Protein AF-A0A2T7LSP7-F1 (afdb_monomer_lite)

pLDDT: mean 74.31, std 14.41, range [40.22, 89.62]

Radius of gyration: 12.76 Å; chains: 1; bounding box: 24×30×32 Å

Secondary structure (DSSP, 8-state):
-----PPB-S--EE-TT--TTT-S-EEEEBTTS-EEEE-SS-TTSPPEEE-HHHHS-----

Foldseek 3Di:
DDPPPWDFPDDWDDDPPDPPPQDDWTWTATPQRWIWIDIPVCPVDDIDIGHNVRVPPPPDD

Structure (mmCIF, N/CA/C/O backbone):
data_AF-A0A2T7LSP7-F1
#
_entry.id   AF-A0A2T7LSP7-F1
#
loop_
_atom_site.group_PDB
_atom_site.id
_atom_site.type_symbol
_atom_site.label_atom_id
_atom_site.label_alt_id
_atom_site.label_comp_id
_atom_site.label_asym_id
_atom_site.label_entity_id
_atom_site.label_seq_id
_atom_site.pdbx_PDB_ins_code
_atom_site.Cartn_x
_atom_site.Cartn_y
_atom_site.Cartn_z
_atom_site.occupancy
_atom_site.B_iso_or_equiv
_atom_site.auth_seq_id
_atom_site.auth_comp_id
_atom_site.auth_asym_id
_atom_site.auth_atom_id
_atom_site.pdbx_PDB_model_num
ATOM 1 N N . MET A 1 1 ? -8.147 -18.566 12.683 1.00 40.22 1 MET A N 1
ATOM 2 C CA . MET A 1 1 ? -8.347 -17.140 12.353 1.00 40.22 1 MET A CA 1
ATOM 3 C C . MET A 1 1 ? -8.266 -17.030 10.844 1.00 40.22 1 MET A C 1
ATOM 5 O O . MET A 1 1 ? -7.202 -17.293 10.303 1.00 40.22 1 MET A O 1
ATOM 9 N N . ALA A 1 2 ? -9.388 -16.816 10.156 1.00 45.91 2 ALA A N 1
ATOM 10 C CA . ALA A 1 2 ? -9.376 -16.714 8.702 1.00 45.91 2 ALA A CA 1
ATOM 11 C C . ALA A 1 2 ? -8.642 -15.423 8.330 1.00 45.91 2 ALA A C 1
ATOM 13 O O . ALA A 1 2 ? -9.136 -14.338 8.629 1.00 45.91 2 ALA A O 1
ATOM 14 N N . SER A 1 3 ? -7.461 -15.531 7.718 1.00 46.84 3 SER A N 1
ATOM 15 C CA . SER A 1 3 ? -6.861 -14.425 6.975 1.00 46.84 3 SER A CA 1
ATOM 16 C C . SER A 1 3 ? -7.782 -14.124 5.795 1.00 46.84 3 SER A C 1
ATOM 18 O O . SER A 1 3 ? -7.558 -14.596 4.684 1.00 46.84 3 SER A O 1
ATOM 20 N N . ALA A 1 4 ? -8.877 -13.406 6.052 1.00 59.28 4 ALA A N 1
ATOM 21 C CA . ALA A 1 4 ? -9.657 -12.780 5.004 1.00 59.28 4 ALA A CA 1
ATOM 22 C C . ALA A 1 4 ? -8.671 -11.912 4.232 1.00 59.28 4 ALA A C 1
ATOM 24 O O . ALA A 1 4 ? -8.049 -11.036 4.827 1.00 59.28 4 ALA A O 1
ATOM 25 N N . THR A 1 5 ? -8.444 -12.221 2.956 1.00 66.38 5 THR A N 1
ATOM 26 C CA . THR A 1 5 ? -7.513 -11.458 2.130 1.00 66.38 5 THR A CA 1
ATOM 27 C C . THR A 1 5 ? -8.018 -10.019 2.092 1.00 66.38 5 THR A C 1
ATOM 29 O O . THR A 1 5 ? -9.093 -9.780 1.535 1.00 66.38 5 THR A O 1
ATOM 32 N N . PRO A 1 6 ? -7.310 -9.065 2.714 1.00 74.69 6 PRO A N 1
ATOM 33 C CA . PRO A 1 6 ? -7.810 -7.709 2.780 1.00 74.69 6 PRO A CA 1
ATOM 34 C C . PRO A 1 6 ? -7.833 -7.131 1.359 1.00 74.69 6 PRO A C 1
ATOM 36 O O . PRO A 1 6 ? -6.866 -7.248 0.601 1.00 74.69 6 PRO A O 1
ATOM 39 N N . THR A 1 7 ? -8.980 -6.581 0.966 1.00 84.94 7 THR A N 1
ATOM 40 C CA . THR A 1 7 ? -9.210 -6.023 -0.370 1.00 84.94 7 THR A CA 1
ATOM 41 C C . THR A 1 7 ? -8.863 -4.541 -0.393 1.00 84.94 7 THR A C 1
ATOM 43 O O . THR A 1 7 ? -9.026 -3.835 0.603 1.00 84.94 7 THR A O 1
ATOM 46 N N . VAL A 1 8 ? -8.381 -4.069 -1.542 1.00 87.12 8 VAL A N 1
ATOM 47 C CA . VAL A 1 8 ? -8.095 -2.651 -1.778 1.00 87.12 8 VAL A CA 1
ATOM 48 C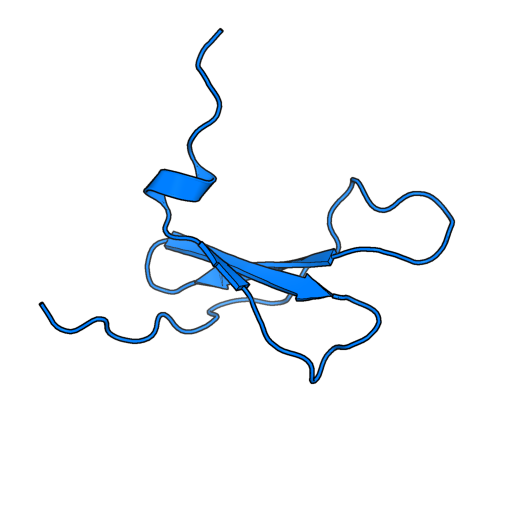 C . VAL A 1 8 ? -9.415 -1.882 -1.866 1.00 87.12 8 VAL A C 1
ATOM 50 O O . VAL A 1 8 ? -10.260 -2.221 -2.692 1.00 87.12 8 VAL A O 1
ATOM 53 N N . VAL A 1 9 ? -9.584 -0.855 -1.029 1.00 89.31 9 VAL A N 1
ATOM 54 C CA . VAL A 1 9 ? -10.829 -0.062 -0.919 1.00 89.31 9 VAL A CA 1
ATOM 55 C C . VAL A 1 9 ? -10.716 1.344 -1.506 1.00 89.31 9 VAL A C 1
ATOM 57 O O . VAL A 1 9 ? -11.658 2.126 -1.421 1.00 89.31 9 VAL A O 1
ATOM 60 N N . GLY A 1 10 ? -9.576 1.689 -2.105 1.00 86.69 10 GLY A N 1
ATOM 61 C CA . GLY A 1 10 ? -9.346 3.013 -2.676 1.00 86.69 10 GLY A CA 1
ATOM 62 C C . GLY A 1 10 ? -8.335 3.012 -3.821 1.00 86.69 10 GLY A C 1
ATOM 63 O O . GLY A 1 10 ? -7.725 1.980 -4.109 1.00 86.69 10 GLY A O 1
ATOM 64 N N . PRO A 1 11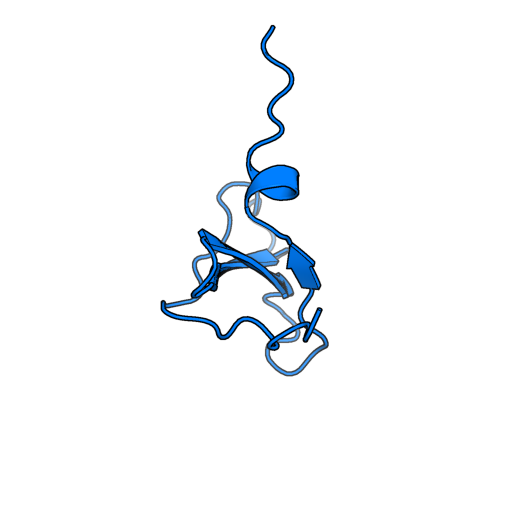 ? -8.158 4.163 -4.490 1.00 85.69 11 PRO A 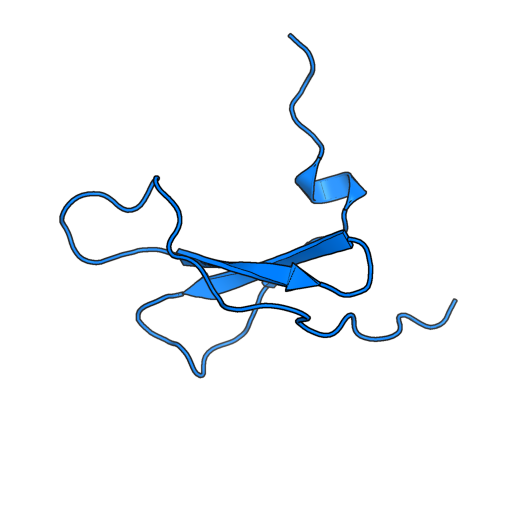N 1
ATOM 65 C CA . PRO A 1 11 ? -7.202 4.285 -5.580 1.00 85.69 11 PRO A CA 1
ATOM 66 C C . PRO A 1 11 ? -5.764 4.122 -5.077 1.00 85.69 11 PRO A C 1
ATOM 68 O O . PRO A 1 11 ? -5.432 4.481 -3.946 1.00 85.69 11 PRO A O 1
ATOM 71 N N . PHE A 1 12 ? -4.904 3.605 -5.952 1.00 85.19 12 PHE A N 1
ATOM 72 C CA . PHE A 1 12 ? -3.460 3.632 -5.753 1.00 85.19 12 PHE A CA 1
ATOM 73 C C . PHE A 1 12 ? -2.949 5.061 -5.945 1.00 85.19 12 PHE A C 1
ATOM 75 O O . PHE A 1 12 ? -3.246 5.703 -6.951 1.00 85.19 12 PHE A O 1
ATOM 82 N N . VAL A 1 13 ? -2.192 5.555 -4.967 1.00 84.44 13 VAL A N 1
ATOM 83 C CA . VAL A 1 13 ? -1.569 6.880 -4.998 1.00 84.44 13 VAL A CA 1
ATOM 84 C C . VAL A 1 13 ? -0.056 6.704 -5.007 1.00 84.44 13 VAL A C 1
ATOM 86 O O . VAL A 1 13 ? 0.492 5.937 -4.211 1.00 84.44 13 VAL A O 1
ATOM 89 N N . LYS A 1 14 ? 0.637 7.409 -5.906 1.00 80.69 14 LYS A N 1
ATOM 90 C CA . LYS A 1 14 ? 2.105 7.410 -5.950 1.00 80.69 14 LYS A CA 1
ATOM 91 C C . LYS A 1 14 ? 2.675 7.951 -4.636 1.00 80.69 14 LYS A C 1
ATOM 93 O O . LYS A 1 14 ? 2.265 9.015 -4.175 1.00 80.69 14 LYS A O 1
ATOM 98 N N . ALA A 1 15 ? 3.629 7.233 -4.047 1.00 71.62 15 ALA A N 1
ATOM 99 C CA . ALA A 1 15 ? 4.298 7.690 -2.834 1.00 71.62 15 ALA A CA 1
ATOM 100 C C . ALA A 1 15 ? 5.179 8.918 -3.124 1.00 71.62 15 ALA A C 1
ATOM 102 O O . ALA A 1 15 ? 5.870 8.967 -4.143 1.00 71.62 15 ALA A O 1
ATOM 103 N N . SER A 1 16 ? 5.210 9.878 -2.199 1.00 63.31 16 SER A N 1
ATOM 104 C CA . SER A 1 16 ? 5.995 11.120 -2.295 1.00 63.31 16 SER A CA 1
ATOM 105 C C . SER A 1 16 ? 7.516 10.913 -2.275 1.00 63.31 16 SER A C 1
ATOM 107 O O . SER A 1 16 ? 8.249 11.802 -2.690 1.00 63.31 16 SER A O 1
ATOM 109 N N . ALA A 1 17 ? 7.997 9.734 -1.863 1.00 65.19 17 ALA A N 1
ATOM 110 C CA . ALA A 1 17 ? 9.406 9.334 -1.964 1.00 65.19 17 ALA A CA 1
ATOM 111 C C . ALA A 1 17 ? 9.844 8.960 -3.398 1.00 65.19 17 ALA A C 1
ATOM 113 O O . ALA A 1 17 ? 11.000 8.603 -3.620 1.00 65.19 17 ALA A O 1
ATOM 114 N N . SER A 1 18 ? 8.932 9.027 -4.373 1.00 56.81 18 SER A N 1
ATOM 115 C CA . SER A 1 18 ? 9.246 8.822 -5.788 1.00 56.81 18 SER A CA 1
ATOM 116 C C . SER A 1 18 ? 9.995 10.051 -6.311 1.00 56.81 18 SER A C 1
ATOM 118 O O . SER A 1 18 ? 9.385 11.071 -6.622 1.00 56.81 18 SER A O 1
ATOM 120 N N . GLY A 1 19 ? 11.326 9.984 -6.361 1.00 57.66 19 GLY A N 1
ATOM 121 C CA . GLY A 1 19 ? 12.148 11.023 -6.986 1.00 57.66 19 GLY A CA 1
ATOM 122 C C . GLY A 1 19 ? 11.834 11.202 -8.481 1.00 57.66 19 GLY A C 1
ATOM 123 O O . GLY A 1 19 ? 11.121 10.402 -9.082 1.00 57.66 19 GLY A O 1
ATOM 124 N N . GLN A 1 20 ? 12.424 12.232 -9.099 1.00 57.12 20 GLN A N 1
ATOM 125 C CA . GLN A 1 20 ? 12.200 12.702 -10.485 1.00 57.12 20 GLN A CA 1
ATOM 126 C C . GLN A 1 20 ? 12.503 11.684 -11.619 1.00 57.12 20 GLN A C 1
ATOM 128 O O . GLN A 1 20 ? 12.566 12.063 -12.784 1.00 57.12 20 GLN A O 1
ATOM 133 N N . GLN A 1 21 ? 12.735 10.408 -11.308 1.00 57.09 21 GLN A N 1
ATOM 134 C CA . GLN A 1 21 ? 13.188 9.359 -12.233 1.00 57.09 21 GLN A CA 1
ATOM 135 C C . GLN A 1 21 ? 12.212 8.164 -12.256 1.00 57.09 21 GLN A C 1
ATOM 137 O O . GLN A 1 21 ? 12.616 7.002 -12.197 1.00 57.09 21 GLN A O 1
ATOM 142 N N . ASP A 1 22 ? 10.912 8.457 -12.341 1.00 54.81 22 ASP A N 1
ATOM 143 C CA . ASP A 1 22 ? 9.888 7.505 -12.800 1.00 54.81 22 ASP A CA 1
ATOM 144 C C . ASP A 1 22 ? 9.757 6.190 -12.014 1.00 54.81 22 ASP A C 1
ATOM 146 O O . ASP A 1 22 ? 9.393 5.155 -12.571 1.00 54.81 22 ASP A O 1
ATOM 150 N N . ALA A 1 23 ? 10.032 6.178 -10.709 1.00 57.94 23 ALA A N 1
ATOM 151 C CA . ALA A 1 23 ? 9.858 4.973 -9.902 1.00 57.94 23 ALA A CA 1
ATOM 152 C C . ALA A 1 23 ? 9.665 5.288 -8.414 1.00 57.94 23 ALA A C 1
ATOM 154 O O . ALA A 1 23 ? 10.398 6.089 -7.841 1.00 57.94 23 ALA A O 1
ATOM 155 N N . CYS A 1 24 ? 8.737 4.589 -7.759 1.00 73.69 24 CYS A N 1
ATOM 156 C CA . CYS A 1 24 ? 9.113 3.268 -7.242 1.00 73.69 24 CYS A CA 1
ATOM 157 C C . CYS A 1 24 ? 7.914 2.492 -6.690 1.00 73.69 24 CYS A C 1
ATOM 159 O O . CYS A 1 24 ? 7.878 1.280 -6.849 1.00 73.69 24 CYS A O 1
ATOM 161 N N . VAL A 1 25 ? 6.915 3.147 -6.087 1.00 77.88 25 VAL A N 1
ATOM 162 C CA . VAL A 1 25 ? 5.768 2.434 -5.501 1.00 77.88 25 VAL A CA 1
ATOM 163 C C . VAL A 1 25 ? 4.489 3.273 -5.450 1.00 77.88 25 VAL A C 1
ATOM 165 O O . VAL A 1 25 ? 4.517 4.484 -5.216 1.00 77.88 25 VAL A O 1
ATOM 168 N N . GLU A 1 26 ? 3.352 2.608 -5.621 1.00 87.06 26 GLU A N 1
ATOM 169 C CA . GLU A 1 26 ? 2.023 3.149 -5.357 1.00 87.06 26 GLU A CA 1
ATOM 170 C C . GLU A 1 26 ? 1.403 2.453 -4.148 1.00 87.06 26 GLU A C 1
ATOM 172 O O . GLU A 1 26 ? 1.570 1.244 -3.960 1.00 87.06 26 GLU A O 1
ATOM 177 N N . VAL A 1 27 ? 0.655 3.215 -3.353 1.00 87.25 27 VAL A N 1
ATOM 178 C CA . VAL A 1 27 ? 0.041 2.740 -2.114 1.00 87.25 27 VAL A CA 1
ATOM 179 C C . VAL A 1 27 ? -1.473 2.930 -2.165 1.00 87.25 27 VAL A C 1
ATOM 181 O O . VAL A 1 27 ? -1.945 3.994 -2.557 1.00 87.25 27 VAL A O 1
ATOM 184 N N . ALA A 1 28 ? -2.235 1.920 -1.745 1.00 89.62 28 ALA A N 1
ATOM 185 C CA . ALA A 1 28 ? -3.689 1.994 -1.605 1.00 89.62 28 ALA A CA 1
ATOM 186 C C . ALA A 1 28 ? -4.156 1.515 -0.216 1.00 89.62 28 ALA A C 1
ATOM 188 O O . ALA A 1 28 ? -3.520 0.636 0.374 1.00 89.62 28 ALA A O 1
ATOM 189 N N . PRO A 1 29 ? -5.255 2.068 0.329 1.00 88.06 29 PRO A N 1
ATOM 190 C CA . PRO A 1 29 ? -5.841 1.602 1.584 1.00 88.06 29 PRO A CA 1
ATOM 191 C C . PRO A 1 29 ? -6.538 0.246 1.414 1.00 88.06 29 PRO A C 1
ATOM 193 O O . PRO A 1 29 ? -7.136 -0.030 0.369 1.00 88.06 29 PRO A O 1
ATOM 196 N N . LEU A 1 30 ? -6.484 -0.587 2.456 1.00 89.25 30 LEU A N 1
ATOM 197 C CA . LEU A 1 30 ? -7.214 -1.857 2.531 1.00 89.25 30 LEU A CA 1
ATOM 198 C C . LEU A 1 30 ? -8.397 -1.768 3.497 1.00 89.25 30 LEU A C 1
ATOM 200 O O . LEU A 1 30 ? -8.425 -0.916 4.386 1.00 89.25 30 LEU A O 1
ATOM 204 N N . SER A 1 31 ? -9.349 -2.690 3.333 1.00 86.00 31 SER A N 1
ATOM 205 C CA . SER A 1 31 ? -10.548 -2.829 4.176 1.00 86.00 31 SER A CA 1
ATOM 206 C C . SER A 1 31 ? -10.256 -2.971 5.675 1.00 86.00 31 SER A C 1
ATOM 208 O O . SER A 1 31 ? -11.083 -2.605 6.501 1.00 86.00 31 SER A O 1
ATOM 210 N N . ASP A 1 32 ? -9.093 -3.509 6.035 1.00 84.62 32 ASP A N 1
ATOM 211 C CA . ASP A 1 32 ? -8.648 -3.744 7.413 1.00 84.62 32 ASP A CA 1
ATOM 212 C C . ASP A 1 32 ? -7.854 -2.563 8.006 1.00 84.62 32 ASP A C 1
ATOM 214 O O . ASP A 1 32 ? -7.281 -2.668 9.089 1.00 84.62 32 ASP A O 1
ATOM 218 N N . GLY A 1 33 ? -7.777 -1.438 7.287 1.00 85.38 33 GLY A N 1
ATOM 219 C CA . GLY A 1 33 ? -6.945 -0.292 7.653 1.00 85.38 33 GLY A CA 1
ATOM 220 C C . GLY A 1 33 ? -5.471 -0.442 7.259 1.00 85.38 33 GLY A C 1
ATOM 221 O O . GLY A 1 33 ? -4.689 0.485 7.481 1.00 85.38 33 GLY A O 1
ATOM 222 N N . GLY A 1 34 ? -5.089 -1.565 6.644 1.00 88.69 34 GLY A N 1
ATOM 223 C CA . GLY A 1 34 ? -3.757 -1.812 6.107 1.00 88.69 34 GLY A CA 1
ATOM 224 C C . GLY A 1 34 ? -3.424 -0.999 4.852 1.00 88.69 34 GLY A C 1
ATOM 225 O O . GLY A 1 34 ? -4.155 -0.086 4.434 1.00 88.69 34 GLY A O 1
ATOM 226 N N . ARG A 1 35 ? -2.285 -1.328 4.237 1.00 89.50 35 ARG A N 1
ATOM 227 C CA . ARG A 1 35 ? -1.793 -0.710 2.995 1.00 89.50 35 ARG A CA 1
ATOM 228 C C . ARG A 1 35 ? -1.320 -1.754 1.987 1.00 89.50 35 ARG A C 1
ATOM 230 O O . ARG A 1 35 ? -0.574 -2.666 2.330 1.00 89.50 35 ARG A O 1
ATOM 237 N N . ALA A 1 36 ? -1.747 -1.593 0.737 1.00 89.06 36 ALA A N 1
ATOM 238 C CA . ALA A 1 36 ? -1.275 -2.362 -0.405 1.00 89.06 36 ALA A CA 1
ATOM 239 C C . ALA A 1 36 ? -0.216 -1.520 -1.081 1.00 89.06 36 ALA A C 1
ATOM 241 O O . ALA A 1 36 ? -0.494 -0.384 -1.454 1.00 89.06 36 ALA A O 1
ATOM 242 N N . VAL A 1 37 ? 0.964 -2.090 -1.261 1.00 87.56 37 VAL A N 1
ATOM 243 C CA . VAL A 1 37 ? 2.069 -1.465 -1.971 1.00 87.56 37 VAL A CA 1
ATOM 244 C C . VAL A 1 37 ? 2.307 -2.258 -3.244 1.00 87.56 37 VAL A C 1
ATOM 246 O O . VAL A 1 37 ? 2.412 -3.486 -3.215 1.00 87.56 37 VAL A O 1
ATOM 249 N N . ARG A 1 38 ? 2.378 -1.561 -4.373 1.00 87.25 38 ARG A N 1
ATOM 250 C CA . ARG A 1 38 ? 2.750 -2.152 -5.660 1.00 87.25 38 ARG A CA 1
ATOM 251 C C . ARG A 1 38 ? 3.808 -1.309 -6.340 1.00 87.25 38 ARG A C 1
ATOM 253 O O . ARG A 1 38 ? 3.898 -0.111 -6.086 1.00 87.25 38 ARG A O 1
ATOM 260 N N . ASP A 1 39 ? 4.567 -1.928 -7.229 1.00 82.06 39 ASP A N 1
ATOM 261 C CA . ASP A 1 39 ? 5.459 -1.198 -8.118 1.00 82.06 39 ASP A CA 1
ATOM 262 C C . ASP A 1 39 ? 4.645 -0.468 -9.197 1.00 82.06 39 ASP A C 1
ATOM 264 O O . ASP A 1 39 ? 3.748 -1.039 -9.821 1.00 82.06 39 ASP A O 1
ATOM 268 N N . SER A 1 40 ? 4.964 0.807 -9.417 1.00 78.69 40 SER A N 1
ATOM 269 C CA . SER A 1 40 ? 4.272 1.632 -10.414 1.00 78.69 40 SER A CA 1
ATOM 270 C C . SER A 1 40 ? 4.583 1.185 -11.848 1.00 78.69 40 SER A C 1
ATOM 272 O O . SER A 1 40 ? 3.778 1.453 -12.743 1.00 78.69 40 SER A O 1
ATOM 274 N N . LYS A 1 41 ? 5.737 0.536 -12.080 1.00 76.19 41 LYS A N 1
ATOM 275 C CA . LYS A 1 41 ? 6.166 0.055 -13.405 1.00 76.19 41 LYS A CA 1
ATOM 276 C C . LYS A 1 41 ? 5.568 -1.309 -13.753 1.00 76.19 41 LYS A C 1
ATOM 278 O O . LYS A 1 41 ? 5.401 -1.619 -14.928 1.00 76.19 41 LYS A O 1
ATOM 283 N N . ASN A 1 42 ? 5.193 -2.095 -12.750 1.00 76.25 42 ASN A N 1
ATOM 284 C CA . ASN A 1 42 ? 4.589 -3.408 -12.899 1.00 76.25 42 ASN A CA 1
ATOM 285 C C . ASN A 1 42 ? 3.225 -3.473 -12.197 1.00 76.25 42 ASN A C 1
ATOM 287 O O . ASN A 1 42 ? 3.044 -4.156 -11.188 1.00 76.25 42 ASN A O 1
ATOM 291 N N . GLN A 1 43 ? 2.235 -2.783 -12.770 1.00 76.19 43 GLN A N 1
ATOM 292 C CA . GLN A 1 43 ? 0.876 -2.692 -12.214 1.00 76.19 43 GLN A CA 1
ATOM 293 C C . GLN A 1 43 ? 0.157 -4.049 -12.106 1.00 76.19 43 GLN A C 1
ATOM 295 O O . GLN A 1 43 ? -0.753 -4.198 -11.286 1.00 76.19 43 GLN A O 1
ATOM 300 N N . HIS A 1 44 ? 0.564 -5.030 -12.920 1.00 77.44 44 HIS A N 1
ATOM 301 C CA . HIS A 1 44 ? 0.060 -6.409 -12.901 1.00 77.44 44 HIS A CA 1
ATOM 302 C C . HIS A 1 44 ? 0.913 -7.356 -12.043 1.00 77.44 44 HIS A C 1
ATOM 304 O O . HIS A 1 44 ? 0.580 -8.533 -11.911 1.00 77.44 44 HIS A O 1
ATOM 310 N N . GLY A 1 45 ? 2.003 -6.852 -11.465 1.00 77.12 45 GLY A N 1
ATOM 311 C CA . GLY A 1 45 ? 2.901 -7.609 -10.612 1.00 77.12 45 GLY A CA 1
ATOM 312 C C . GLY A 1 45 ? 2.313 -7.948 -9.238 1.00 77.12 45 GLY A C 1
ATOM 313 O O . GLY A 1 45 ? 1.197 -7.541 -8.887 1.00 77.12 45 GLY A O 1
ATOM 314 N N . PRO A 1 46 ? 3.070 -8.709 -8.431 1.00 76.31 46 PRO A N 1
ATOM 315 C CA . PRO A 1 46 ? 2.677 -9.041 -7.070 1.00 76.31 46 PRO A CA 1
ATOM 316 C C . PRO A 1 46 ? 2.530 -7.776 -6.214 1.00 76.31 46 PRO A C 1
ATOM 318 O O . PRO A 1 46 ? 3.342 -6.853 -6.279 1.00 76.31 46 PRO A O 1
ATOM 321 N N . ARG A 1 47 ? 1.475 -7.749 -5.395 1.00 84.38 47 ARG A N 1
ATOM 322 C CA . ARG A 1 47 ? 1.165 -6.663 -4.457 1.00 84.38 47 ARG A CA 1
ATOM 323 C C . ARG A 1 47 ? 1.580 -7.086 -3.054 1.00 84.38 47 ARG A C 1
ATOM 325 O O . ARG A 1 47 ? 1.244 -8.186 -2.624 1.00 84.38 47 ARG A O 1
ATOM 332 N N . LEU A 1 48 ? 2.278 -6.213 -2.338 1.00 85.38 48 LEU A N 1
ATOM 333 C CA . LEU A 1 48 ? 2.623 -6.420 -0.934 1.00 85.38 48 LEU A CA 1
ATOM 334 C C . LEU A 1 48 ? 1.506 -5.857 -0.057 1.00 85.38 48 LEU A C 1
ATOM 336 O O . LEU A 1 48 ? 1.065 -4.731 -0.274 1.00 85.38 48 LEU A O 1
ATOM 340 N N . HIS A 1 49 ? 1.026 -6.639 0.907 1.00 86.25 49 HIS A N 1
ATOM 341 C CA . HIS A 1 49 ? -0.043 -6.235 1.821 1.00 86.25 49 HIS A CA 1
ATOM 342 C C . HIS A 1 49 ? 0.533 -6.087 3.232 1.00 86.25 49 HIS A C 1
ATOM 344 O O . HIS A 1 49 ? 1.118 -7.030 3.763 1.00 86.25 49 HIS A O 1
ATOM 350 N N . PHE A 1 50 ? 0.352 -4.915 3.836 1.00 83.06 50 PHE A N 1
ATOM 351 C CA . PHE A 1 50 ? 0.795 -4.601 5.193 1.00 83.06 50 PHE A CA 1
ATOM 352 C C . PHE A 1 50 ? -0.416 -4.364 6.089 1.00 83.06 50 PHE A C 1
ATOM 354 O O . PHE A 1 50 ? -1.291 -3.572 5.733 1.00 83.06 50 PHE A O 1
ATOM 361 N N . ALA A 1 51 ? -0.459 -5.008 7.256 1.00 83.75 51 ALA A N 1
ATOM 362 C CA . ALA A 1 51 ? -1.504 -4.759 8.243 1.00 83.75 51 ALA A CA 1
ATOM 363 C C . ALA A 1 51 ? -1.355 -3.357 8.857 1.00 83.75 51 ALA A C 1
ATOM 365 O O . ALA A 1 51 ? -0.250 -2.809 8.927 1.00 83.75 51 ALA A O 1
ATOM 366 N N . ALA A 1 52 ? -2.454 -2.798 9.370 1.00 81.25 52 ALA A N 1
ATOM 367 C CA . ALA A 1 52 ? -2.472 -1.465 9.977 1.00 81.25 52 ALA A CA 1
ATOM 368 C C . ALA A 1 52 ? -1.390 -1.284 11.061 1.00 81.25 52 ALA A C 1
ATOM 370 O O . ALA A 1 52 ? -0.688 -0.277 11.069 1.00 81.25 52 ALA A O 1
AT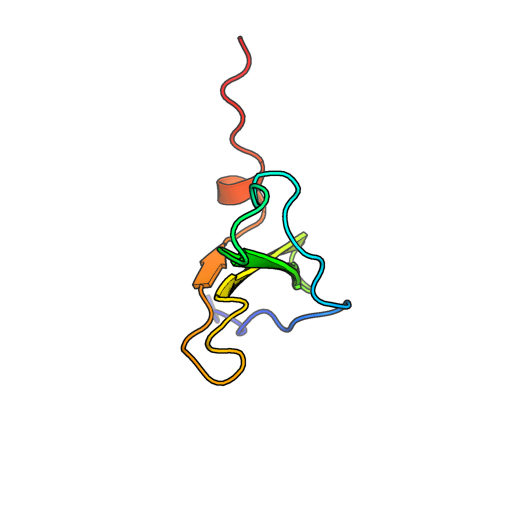OM 371 N N . ALA A 1 53 ? -1.194 -2.289 11.923 1.00 80.38 53 ALA A N 1
ATOM 372 C CA . ALA A 1 53 ? -0.194 -2.253 12.994 1.00 80.38 53 ALA A CA 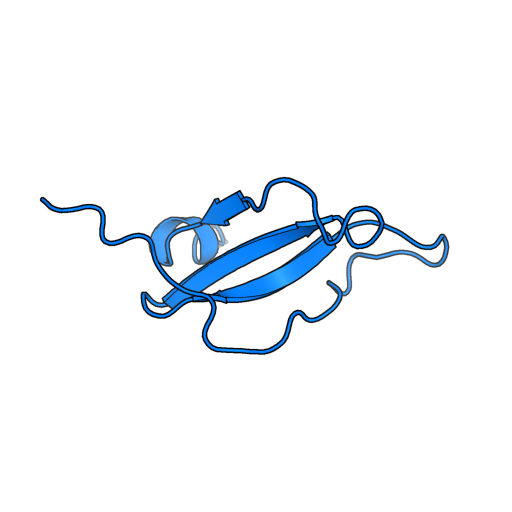1
ATOM 373 C C . ALA A 1 53 ? 1.259 -2.211 12.482 1.00 80.38 53 ALA A C 1
ATOM 375 O O . ALA A 1 53 ? 2.109 -1.582 13.102 1.00 80.38 53 ALA A O 1
ATOM 376 N N . GLN A 1 54 ? 1.547 -2.853 11.345 1.00 78.25 54 GLN A N 1
ATOM 377 C CA . GLN A 1 54 ? 2.881 -2.846 10.732 1.00 78.25 54 GLN A CA 1
ATOM 378 C C . GLN A 1 54 ? 3.153 -1.525 10.009 1.00 78.25 54 GLN A C 1
ATOM 380 O O . GLN A 1 54 ? 4.278 -1.041 10.014 1.00 78.25 54 GLN A O 1
ATOM 385 N N . TRP A 1 55 ? 2.117 -0.936 9.404 1.00 79.50 55 TRP A N 1
ATOM 386 C CA . TRP A 1 55 ? 2.221 0.347 8.712 1.00 79.50 55 TRP A CA 1
ATOM 387 C C . TRP A 1 55 ? 2.295 1.542 9.674 1.00 79.50 55 TRP A C 1
ATOM 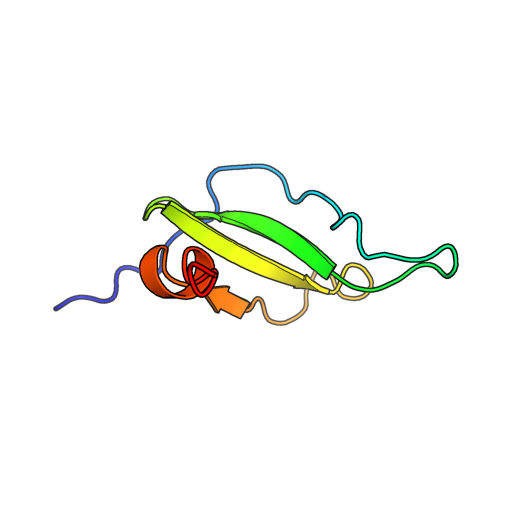389 O O . TRP A 1 55 ? 2.978 2.521 9.392 1.00 79.50 55 TRP A O 1
ATOM 399 N N . ALA A 1 56 ? 1.599 1.473 10.812 1.00 74.88 56 ALA A N 1
ATOM 400 C CA . ALA A 1 56 ? 1.547 2.542 11.811 1.00 74.88 56 ALA A CA 1
ATOM 401 C C . ALA A 1 56 ? 2.794 2.626 12.708 1.00 74.88 56 ALA A C 1
ATOM 403 O O . ALA A 1 56 ? 2.899 3.562 13.502 1.00 74.88 56 ALA A O 1
ATOM 404 N N . ALA A 1 57 ? 3.731 1.678 12.596 1.00 63.03 57 ALA A N 1
ATOM 405 C CA . ALA A 1 57 ? 4.973 1.663 13.359 1.00 63.03 57 ALA A CA 1
ATOM 406 C C . ALA A 1 57 ? 5.947 2.752 12.871 1.00 63.03 57 ALA A C 1
ATOM 408 O O . ALA A 1 57 ? 6.998 2.482 12.297 1.00 63.03 57 ALA A O 1
ATOM 409 N N . SER A 1 58 ? 5.600 4.006 13.138 1.00 48.09 58 SER A N 1
ATOM 410 C CA . SER A 1 58 ? 6.596 5.049 13.358 1.00 48.09 58 SER A CA 1
ATOM 411 C C . SER A 1 58 ? 7.160 4.755 14.749 1.00 48.09 58 SER A C 1
ATOM 413 O O . SER A 1 58 ? 6.362 4.728 15.690 1.00 48.09 58 SER A O 1
ATOM 415 N N . PRO A 1 59 ? 8.462 4.486 14.947 1.00 47.50 59 PRO A N 1
ATOM 416 C CA . PRO A 1 59 ? 8.999 4.567 16.293 1.00 47.50 59 PRO A CA 1
ATOM 417 C C . PRO A 1 59 ? 8.719 5.993 16.770 1.00 47.50 59 PRO A C 1
ATOM 419 O O . PRO A 1 59 ? 9.189 6.955 16.164 1.00 47.50 59 PRO A O 1
ATOM 422 N N . THR A 1 60 ? 7.873 6.128 17.788 1.00 45.66 60 THR A N 1
ATOM 423 C CA . THR A 1 60 ? 7.774 7.360 18.563 1.00 45.66 60 THR A CA 1
ATOM 424 C C . THR A 1 60 ? 9.196 7.717 18.991 1.00 45.66 60 THR A C 1
ATOM 426 O O . THR A 1 60 ? 9.805 6.958 19.746 1.00 45.66 60 THR A O 1
ATOM 429 N N . ALA A 1 61 ? 9.733 8.804 18.440 1.00 41.31 61 ALA A N 1
ATOM 430 C CA . ALA A 1 61 ? 10.901 9.489 18.977 1.00 41.31 61 ALA A CA 1
ATOM 431 C C . ALA A 1 61 ? 10.431 10.502 20.022 1.00 41.31 61 ALA A C 1
ATOM 433 O O . ALA A 1 61 ? 9.377 11.136 19.774 1.00 41.31 61 ALA A O 1
#

Sequence (61 aa):
MASATPTVVGPFVKASASGQQDACVEVAPLSDGGRAVRDSKNQHGPRLHFAAAQWAASPTA